Protein AF-A0A7D4Y7G7-F1 (afdb_monomer)

Secondary structure (DSSP, 8-state):
---HHHHHHHHHHHHHHHH-SSHHHHHHHHHHHHHHHHHHH-SSPPPHHHHHHHHHHHHHHHHH--HHHHHHHHHHHHHHHHHHHHHH-

Sequence (89 aa):
MSDDRLRTASEELRDASAAADDEEIQRRLYDLSDRIAALAAAEETPDGDDLMQHLHALGELRETTDGDVSDRVDSALENVRERREELAD

Mean predicted aligned error: 3.14 Å

Foldseek 3Di:
DFDPLLLLLLVLLQVLLVVDPDPVLSVLSNVLSVVSNCCRPDPDHDALVVLVVSLVSLVVSLVVDDDSSNVSSVSSSVSSVVSSVVVVD

Structure (mmCIF, N/CA/C/O backbone):
data_AF-A0A7D4Y7G7-F1
#
_entry.id   AF-A0A7D4Y7G7-F1
#
loop_
_atom_site.group_PDB
_atom_site.id
_atom_site.type_symbol
_atom_site.label_atom_id
_atom_site.label_alt_id
_atom_site.label_comp_id
_atom_site.label_asym_id
_atom_site.label_entity_id
_atom_site.label_seq_id
_atom_site.pdbx_PDB_ins_code
_atom_site.Cartn_x
_atom_site.Cartn_y
_atom_site.Cartn_z
_atom_site.occupancy
_atom_site.B_iso_or_equiv
_atom_site.auth_seq_id
_atom_site.auth_comp_id
_atom_site.auth_asym_id
_atom_site.auth_atom_id
_atom_site.pdbx_PDB_model_num
ATOM 1 N N . MET A 1 1 ? 5.487 -9.390 -19.402 1.00 52.81 1 MET A N 1
ATOM 2 C CA . MET A 1 1 ? 5.733 -10.293 -18.251 1.00 52.81 1 MET A CA 1
ATOM 3 C C . MET A 1 1 ? 4.939 -9.702 -17.114 1.00 52.81 1 MET A C 1
ATOM 5 O O . MET A 1 1 ? 5.092 -8.511 -16.903 1.00 52.81 1 MET A O 1
ATOM 9 N N . SER A 1 2 ? 4.056 -10.459 -16.465 1.00 63.41 2 SER A N 1
ATOM 10 C CA . SER A 1 2 ? 3.330 -9.902 -15.323 1.00 63.41 2 SER A CA 1
ATOM 11 C C . SER A 1 2 ? 4.270 -9.697 -14.146 1.00 63.41 2 SER A C 1
ATOM 13 O O . SER A 1 2 ? 5.171 -10.504 -13.928 1.00 63.41 2 SER A O 1
ATOM 15 N N . ASP A 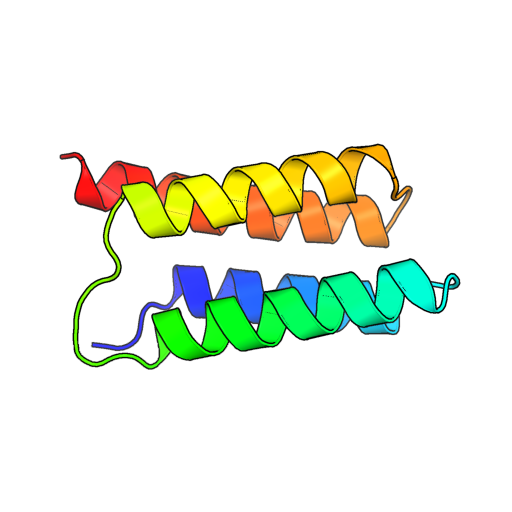1 3 ? 4.042 -8.623 -13.409 1.00 82.50 3 ASP A N 1
ATOM 16 C CA . ASP A 1 3 ? 4.910 -8.211 -12.319 1.00 82.50 3 ASP A CA 1
ATOM 17 C C . ASP A 1 3 ? 4.488 -8.872 -11.007 1.00 82.50 3 ASP A C 1
ATOM 19 O O . ASP A 1 3 ? 3.462 -8.514 -10.424 1.00 82.50 3 ASP A O 1
ATOM 23 N N . ASP A 1 4 ? 5.240 -9.879 -10.560 1.00 88.44 4 ASP A N 1
ATOM 24 C CA . ASP A 1 4 ? 4.877 -10.643 -9.364 1.00 88.44 4 ASP A CA 1
ATOM 25 C C . ASP A 1 4 ? 4.856 -9.768 -8.100 1.00 88.44 4 ASP A C 1
ATOM 27 O O . ASP A 1 4 ? 3.987 -9.966 -7.257 1.00 88.44 4 ASP A O 1
ATOM 31 N N . ARG A 1 5 ? 5.716 -8.742 -7.989 1.00 92.44 5 ARG A N 1
ATOM 32 C CA . ARG A 1 5 ? 5.704 -7.826 -6.832 1.00 92.44 5 ARG A CA 1
ATOM 33 C C . ARG A 1 5 ? 4.475 -6.935 -6.809 1.00 92.44 5 ARG A C 1
ATOM 35 O O . ARG A 1 5 ? 3.839 -6.793 -5.768 1.00 92.44 5 ARG A O 1
ATOM 42 N N . LEU A 1 6 ? 4.114 -6.347 -7.949 1.00 93.75 6 LEU A N 1
ATOM 43 C CA . LEU A 1 6 ? 2.903 -5.526 -8.022 1.00 93.75 6 LEU A CA 1
ATOM 44 C C . LEU A 1 6 ? 1.649 -6.381 -7.823 1.00 93.75 6 LEU A C 1
ATOM 46 O O . LEU A 1 6 ? 0.693 -5.923 -7.203 1.00 93.75 6 LEU A O 1
ATOM 50 N N . ARG A 1 7 ? 1.657 -7.642 -8.274 1.00 94.50 7 ARG A N 1
ATOM 51 C CA . ARG A 1 7 ? 0.569 -8.573 -7.964 1.00 94.50 7 ARG A CA 1
ATOM 52 C C . ARG A 1 7 ? 0.448 -8.800 -6.459 1.00 94.50 7 ARG A C 1
ATOM 54 O O . ARG A 1 7 ? -0.640 -8.599 -5.933 1.00 94.50 7 ARG A O 1
ATOM 61 N N . THR A 1 8 ? 1.544 -9.131 -5.777 1.00 95.62 8 THR A N 1
ATOM 62 C CA . THR A 1 8 ? 1.550 -9.296 -4.316 1.00 95.62 8 THR A CA 1
ATOM 63 C C . THR A 1 8 ? 1.053 -8.032 -3.617 1.00 95.62 8 THR A C 1
ATOM 65 O O . THR A 1 8 ? 0.162 -8.104 -2.782 1.00 95.62 8 THR A O 1
ATOM 68 N N . ALA A 1 9 ? 1.545 -6.851 -4.006 1.00 96.19 9 ALA A N 1
ATOM 69 C CA . ALA A 1 9 ? 1.094 -5.587 -3.423 1.00 96.19 9 ALA A CA 1
ATOM 70 C C . ALA A 1 9 ? -0.415 -5.352 -3.604 1.00 96.19 9 ALA A C 1
ATOM 72 O O . ALA A 1 9 ? -1.085 -4.873 -2.693 1.00 96.19 9 ALA A O 1
ATOM 73 N N . SER A 1 10 ? -0.966 -5.696 -4.771 1.00 96.75 10 SER A N 1
ATOM 74 C CA . SER A 1 10 ? -2.408 -5.627 -5.015 1.00 96.75 10 SER A CA 1
ATOM 75 C C . SER A 1 10 ? -3.189 -6.585 -4.110 1.00 96.75 10 SER A C 1
ATOM 77 O O . SER A 1 10 ? -4.194 -6.187 -3.523 1.00 96.75 10 SER A O 1
ATOM 79 N N . GLU A 1 11 ? -2.721 -7.825 -3.961 1.00 97.25 11 GLU A N 1
ATOM 80 C CA . GLU A 1 11 ? -3.355 -8.836 -3.109 1.00 97.25 11 GLU A CA 1
ATOM 81 C C . GLU A 1 11 ? -3.371 -8.398 -1.638 1.00 97.25 11 GLU A C 1
ATOM 83 O O . GLU A 1 11 ? -4.432 -8.410 -1.013 1.00 97.25 11 GLU A O 1
ATOM 88 N N . GLU A 1 12 ? -2.249 -7.891 -1.125 1.00 97.69 12 GLU A N 1
ATOM 89 C CA . GLU A 1 12 ? -2.142 -7.352 0.238 1.00 97.69 12 GLU A CA 1
ATOM 90 C C . GLU A 1 12 ? -3.136 -6.211 0.489 1.00 97.69 12 GLU A C 1
ATOM 92 O O . GLU A 1 12 ? -3.830 -6.190 1.506 1.00 97.69 12 GLU A O 1
ATOM 97 N N . LEU A 1 13 ? -3.278 -5.276 -0.458 1.00 97.31 13 LEU A N 1
ATOM 98 C CA . LEU A 1 13 ? -4.234 -4.169 -0.329 1.00 97.31 13 LEU A CA 1
ATOM 99 C C . LEU A 1 13 ? -5.684 -4.626 -0.400 1.00 97.31 13 LEU A C 1
ATOM 101 O O . LEU A 1 13 ? -6.557 -4.031 0.236 1.00 97.31 13 LEU A O 1
ATOM 105 N N . ARG A 1 14 ? -5.957 -5.678 -1.167 1.00 97.00 14 ARG A N 1
ATOM 106 C CA . ARG A 1 14 ? -7.293 -6.253 -1.263 1.00 97.00 14 ARG A CA 1
ATOM 107 C C . ARG A 1 14 ? -7.688 -6.945 0.037 1.00 97.00 14 ARG A C 1
ATOM 109 O O . ARG A 1 14 ? -8.813 -6.768 0.503 1.00 97.00 14 ARG A O 1
ATOM 116 N N . ASP A 1 15 ? -6.751 -7.653 0.655 1.00 97.44 15 ASP A N 1
ATOM 117 C CA . ASP A 1 15 ? -6.945 -8.250 1.974 1.00 97.44 15 ASP A CA 1
ATOM 118 C C . ASP A 1 15 ? -7.053 -7.175 3.066 1.00 97.44 15 ASP A C 1
ATOM 120 O O . ASP A 1 15 ? -7.905 -7.277 3.950 1.00 97.44 15 ASP A O 1
ATOM 124 N N . ALA A 1 16 ? -6.266 -6.098 2.973 1.00 96.19 16 ALA A N 1
ATOM 125 C CA . ALA A 1 16 ? -6.371 -4.940 3.861 1.00 96.19 16 ALA A CA 1
ATOM 126 C C . ALA A 1 16 ? -7.750 -4.272 3.752 1.00 96.19 16 ALA A C 1
ATOM 128 O O . ALA A 1 16 ? -8.366 -3.953 4.764 1.00 96.19 16 ALA A O 1
ATOM 129 N N . SER A 1 17 ? -8.265 -4.111 2.530 1.00 97.25 17 SER A N 1
ATOM 130 C CA . SER A 1 17 ? -9.609 -3.588 2.268 1.00 97.25 17 SER A CA 1
ATOM 131 C C . SER A 1 17 ? -10.692 -4.456 2.919 1.00 97.25 17 SER A C 1
ATOM 133 O O . SER A 1 17 ? -11.608 -3.936 3.557 1.00 97.25 17 SER A O 1
ATOM 135 N N . ALA A 1 18 ? -10.570 -5.783 2.820 1.00 96.31 18 ALA A N 1
ATOM 136 C CA . ALA A 1 18 ? -11.511 -6.713 3.440 1.00 96.31 18 ALA A CA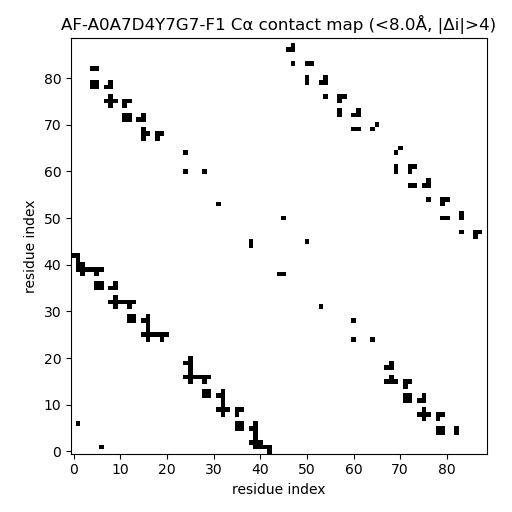 1
ATOM 137 C C . ALA A 1 18 ? -11.455 -6.700 4.979 1.00 96.31 18 ALA A C 1
ATOM 139 O O . ALA A 1 18 ? -12.464 -6.985 5.623 1.00 96.31 18 ALA A O 1
ATOM 140 N N . ALA A 1 19 ? -10.293 -6.382 5.557 1.00 95.31 19 ALA A N 1
ATOM 141 C CA . ALA A 1 19 ? -10.083 -6.285 7.000 1.00 95.31 19 ALA A CA 1
ATOM 142 C C . ALA A 1 19 ? -10.391 -4.893 7.584 1.00 95.31 19 ALA A C 1
ATOM 144 O O . ALA A 1 19 ? -10.490 -4.760 8.800 1.00 95.31 19 ALA A O 1
ATOM 145 N N . ALA A 1 20 ? -10.521 -3.860 6.748 1.00 94.94 20 ALA A N 1
ATOM 146 C CA . ALA A 1 20 ? -10.804 -2.502 7.193 1.00 94.94 20 ALA A CA 1
ATOM 147 C C . ALA A 1 20 ? -12.258 -2.348 7.663 1.00 94.94 20 ALA A C 1
ATOM 149 O O . ALA A 1 20 ? -13.198 -2.657 6.930 1.00 94.94 20 ALA A O 1
ATOM 150 N N . ASP A 1 21 ? -12.428 -1.805 8.871 1.00 92.88 21 ASP A N 1
ATOM 151 C CA . ASP A 1 21 ? -13.741 -1.528 9.469 1.00 92.88 21 ASP A CA 1
ATOM 152 C C . ASP A 1 21 ? -14.364 -0.205 8.980 1.00 92.88 21 ASP A C 1
ATOM 154 O O . ASP A 1 21 ? -15.574 -0.003 9.088 1.00 92.88 21 ASP A O 1
ATOM 158 N N . ASP A 1 22 ? -13.545 0.710 8.455 1.00 94.06 22 ASP A N 1
ATOM 159 C CA . ASP A 1 22 ? -13.985 2.002 7.927 1.00 94.06 22 ASP A CA 1
ATOM 160 C C . ASP A 1 22 ? -14.276 1.901 6.420 1.00 94.06 22 ASP A C 1
ATOM 162 O O . ASP A 1 22 ? -13.415 1.507 5.632 1.00 94.06 22 ASP A O 1
ATOM 166 N N . GLU A 1 23 ? -15.494 2.267 6.006 1.00 94.94 23 GLU A N 1
ATOM 167 C CA . GLU A 1 23 ? -15.947 2.161 4.610 1.00 94.94 23 GLU A CA 1
ATOM 168 C C . GLU A 1 23 ? -15.153 3.054 3.637 1.00 94.94 23 GLU A C 1
ATOM 170 O O . GLU A 1 23 ? -14.995 2.702 2.462 1.00 94.94 23 GLU A O 1
ATOM 175 N N . GLU A 1 24 ? -14.667 4.214 4.088 1.00 94.94 24 GLU A N 1
ATOM 176 C CA . GLU A 1 24 ? -13.853 5.116 3.269 1.00 94.94 24 GLU A CA 1
ATOM 177 C C . GLU A 1 24 ? -12.467 4.510 3.040 1.00 94.94 24 GLU A C 1
ATOM 179 O O . GLU A 1 24 ? -12.006 4.427 1.896 1.00 94.94 24 GLU A O 1
ATOM 184 N N . ILE A 1 25 ? -11.841 4.016 4.109 1.00 95.12 25 ILE A N 1
ATOM 185 C CA . ILE A 1 25 ? -10.549 3.325 4.052 1.00 95.12 25 ILE A CA 1
ATOM 186 C C . ILE A 1 25 ? -10.651 2.052 3.212 1.00 95.12 25 ILE A C 1
ATOM 188 O O . ILE A 1 25 ? -9.839 1.846 2.309 1.00 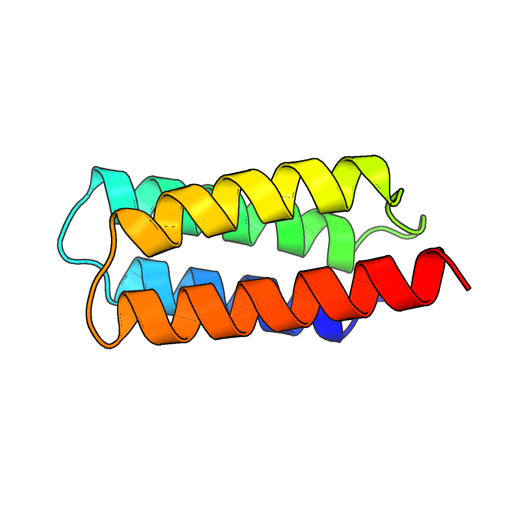95.12 25 ILE A O 1
ATOM 192 N N . GLN A 1 26 ? -11.684 1.238 3.438 1.00 96.50 26 GLN A N 1
ATOM 193 C CA . GLN A 1 26 ? -11.957 0.029 2.667 1.00 96.50 26 GLN A CA 1
ATOM 194 C C . GLN A 1 26 ? -12.023 0.334 1.168 1.00 96.50 26 GLN A C 1
ATOM 196 O O . GLN A 1 26 ? -11.358 -0.341 0.376 1.00 96.50 26 GLN A O 1
ATOM 201 N N . ARG A 1 27 ? -12.784 1.363 0.768 1.00 96.50 27 ARG A N 1
ATOM 202 C CA . ARG A 1 27 ? -12.904 1.761 -0.641 1.00 96.50 27 ARG A CA 1
ATOM 203 C C . ARG A 1 27 ? -11.576 2.254 -1.203 1.00 96.50 27 ARG A C 1
ATOM 205 O O . ARG A 1 27 ? -11.211 1.869 -2.307 1.00 96.50 27 ARG A O 1
ATOM 212 N N . ARG A 1 28 ? -10.838 3.070 -0.449 1.00 96.00 28 ARG A N 1
ATOM 213 C CA . ARG A 1 28 ? -9.553 3.617 -0.899 1.00 96.00 28 ARG A CA 1
ATOM 214 C C . ARG A 1 28 ? -8.502 2.518 -1.095 1.00 96.00 28 ARG A C 1
ATOM 216 O O . ARG A 1 28 ? -7.787 2.550 -2.093 1.00 96.00 28 ARG A O 1
ATOM 223 N N . LEU A 1 29 ? -8.446 1.536 -0.192 1.00 96.88 29 LEU A N 1
ATOM 224 C CA . LEU A 1 29 ? -7.589 0.349 -0.312 1.00 96.88 29 LEU A CA 1
ATOM 225 C C . LEU A 1 29 ? -7.978 -0.502 -1.523 1.00 96.88 29 LEU A C 1
ATOM 227 O O . LEU A 1 29 ? -7.108 -0.892 -2.301 1.00 96.88 29 LEU A O 1
ATOM 231 N N . TYR A 1 30 ? -9.279 -0.729 -1.725 1.00 97.19 30 TYR A N 1
ATOM 232 C CA . TYR 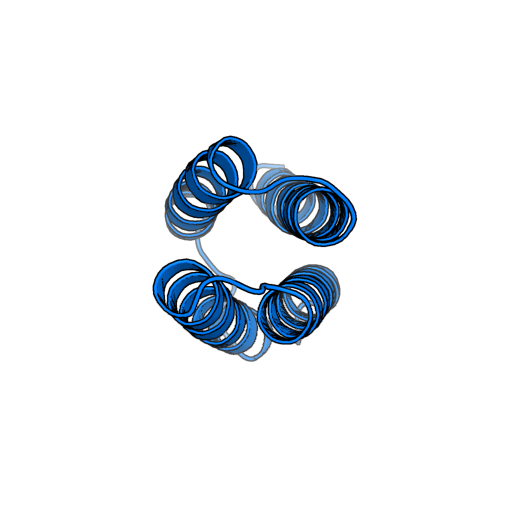A 1 30 ? -9.788 -1.474 -2.875 1.00 97.19 30 TYR A CA 1
ATOM 233 C C . TYR A 1 30 ? -9.410 -0.793 -4.199 1.00 97.19 30 TYR A C 1
ATOM 235 O O . TYR A 1 30 ? -8.808 -1.418 -5.070 1.00 97.19 30 TYR A O 1
ATOM 243 N N . ASP A 1 31 ? -9.683 0.506 -4.329 1.00 96.69 31 ASP A N 1
ATOM 244 C CA . ASP A 1 31 ? -9.374 1.276 -5.537 1.00 96.69 31 ASP A CA 1
ATOM 245 C C . ASP A 1 31 ? -7.873 1.262 -5.856 1.00 96.69 31 ASP A C 1
ATOM 247 O O . ASP A 1 31 ? -7.474 1.205 -7.021 1.00 96.69 31 ASP A O 1
ATOM 251 N N . LEU A 1 32 ? -7.025 1.322 -4.828 1.00 95.62 32 LEU A N 1
ATOM 252 C CA . LEU A 1 32 ? -5.578 1.263 -4.994 1.00 95.62 32 LEU A CA 1
ATOM 253 C C . LEU A 1 32 ? -5.108 -0.143 -5.387 1.00 95.62 32 LEU A C 1
ATOM 255 O O . LEU A 1 32 ? -4.242 -0.267 -6.254 1.00 95.62 32 LEU A O 1
ATOM 259 N N . SER A 1 33 ? -5.725 -1.186 -4.821 1.00 97.25 33 SER A N 1
ATOM 260 C CA . SER A 1 33 ? -5.465 -2.579 -5.196 1.00 97.25 33 SER A CA 1
ATOM 261 C C . SER A 1 33 ? -5.743 -2.831 -6.681 1.00 97.25 33 SER A C 1
ATOM 263 O O . SER A 1 33 ? -4.907 -3.433 -7.357 1.00 97.25 33 SER A O 1
ATOM 265 N N . ASP A 1 34 ? -6.845 -2.293 -7.217 1.00 96.50 34 ASP A N 1
ATOM 266 C CA . ASP A 1 34 ? -7.229 -2.437 -8.625 1.00 96.50 34 ASP A CA 1
ATOM 267 C C . ASP A 1 34 ? -6.268 -1.683 -9.556 1.00 96.50 34 ASP A C 1
ATOM 269 O O . ASP A 1 34 ? -5.889 -2.190 -10.615 1.00 96.50 34 ASP A O 1
ATOM 273 N N . ARG A 1 35 ? -5.819 -0.485 -9.160 1.00 94.81 35 ARG A N 1
ATOM 274 C CA . ARG A 1 35 ? -4.828 0.283 -9.934 1.00 94.81 35 ARG A CA 1
ATOM 275 C C . ARG A 1 35 ? -3.494 -0.449 -10.014 1.00 94.81 35 ARG A C 1
ATOM 277 O O . ARG A 1 35 ? -2.945 -0.589 -11.102 1.00 94.81 35 ARG A O 1
ATOM 284 N N . ILE A 1 36 ? -3.001 -0.964 -8.889 1.00 94.19 36 ILE A N 1
ATOM 285 C CA . ILE A 1 36 ? -1.748 -1.725 -8.857 1.00 94.19 36 ILE A CA 1
ATOM 286 C C . ILE A 1 36 ? -1.892 -3.048 -9.625 1.00 94.19 36 ILE A C 1
ATOM 288 O O . ILE A 1 36 ? -0.980 -3.417 -10.362 1.00 94.19 36 ILE A O 1
ATOM 292 N N . ALA A 1 37 ? -3.042 -3.728 -9.542 1.00 94.62 37 ALA A N 1
ATOM 293 C CA . ALA A 1 37 ? -3.318 -4.918 -10.352 1.00 94.62 37 ALA A CA 1
ATOM 294 C C . ALA A 1 37 ? -3.249 -4.616 -11.854 1.00 94.62 37 ALA A C 1
ATOM 296 O O . ALA A 1 37 ? -2.695 -5.406 -12.620 1.00 94.62 37 ALA A O 1
ATOM 297 N N . ALA A 1 38 ? -3.795 -3.472 -12.276 1.00 92.88 38 ALA A N 1
ATOM 298 C CA . ALA A 1 38 ? -3.738 -3.041 -13.666 1.00 92.88 38 ALA A CA 1
ATOM 299 C C . ALA A 1 38 ? -2.291 -2.816 -14.127 1.00 92.88 38 ALA A C 1
ATOM 301 O O . ALA A 1 38 ? -1.940 -3.257 -15.220 1.00 92.88 38 ALA A O 1
ATOM 302 N N . LEU A 1 39 ? -1.437 -2.223 -13.283 1.00 91.75 39 LEU A N 1
ATOM 303 C CA . LEU A 1 39 ? -0.002 -2.097 -13.569 1.00 91.75 39 LEU A CA 1
ATOM 304 C C . LEU A 1 39 ? 0.688 -3.466 -13.648 1.00 91.75 39 LEU A C 1
ATOM 306 O O . LEU A 1 39 ? 1.472 -3.708 -14.558 1.00 91.75 39 LEU A O 1
ATOM 310 N N . ALA A 1 40 ? 0.369 -4.389 -12.737 1.00 91.38 40 ALA A N 1
ATOM 311 C CA . ALA A 1 40 ? 0.940 -5.738 -12.725 1.00 91.38 40 ALA A CA 1
ATOM 312 C C . ALA A 1 40 ? 0.562 -6.566 -13.968 1.00 91.38 40 ALA A C 1
ATOM 314 O O . ALA A 1 40 ? 1.305 -7.463 -14.382 1.00 91.38 40 ALA A O 1
ATOM 315 N N . ALA A 1 41 ? -0.621 -6.305 -14.529 1.00 90.31 41 ALA A N 1
ATOM 316 C CA . ALA A 1 41 ? -1.153 -6.970 -15.712 1.00 90.31 41 ALA A CA 1
ATOM 317 C C . ALA A 1 41 ? -0.766 -6.280 -17.029 1.00 90.31 41 ALA A C 1
ATOM 319 O O . ALA A 1 41 ? -0.963 -6.874 -18.091 1.00 90.31 41 ALA A O 1
ATOM 320 N N . ALA A 1 42 ? -0.238 -5.054 -16.973 1.00 88.88 42 ALA A N 1
ATOM 321 C CA . ALA A 1 42 ? 0.161 -4.307 -18.153 1.00 88.88 42 ALA A CA 1
ATOM 322 C C . ALA A 1 42 ? 1.296 -5.021 -18.905 1.00 88.88 42 ALA A C 1
ATOM 324 O O . ALA A 1 42 ? 2.180 -5.650 -18.320 1.00 88.88 42 ALA A O 1
ATOM 325 N N . GLU A 1 43 ? 1.260 -4.940 -20.236 1.00 79.62 43 GLU A N 1
ATOM 326 C CA . GLU A 1 43 ? 2.352 -5.445 -21.076 1.00 79.62 43 GLU A CA 1
ATOM 327 C C . GLU A 1 43 ? 3.568 -4.509 -21.046 1.00 79.62 43 GLU A C 1
ATOM 329 O O . GLU A 1 43 ? 4.701 -4.965 -21.214 1.00 79.62 43 GLU A O 1
ATOM 334 N N . GLU A 1 44 ? 3.319 -3.220 -20.807 1.00 80.81 44 GLU A N 1
ATOM 335 C CA . GLU A 1 44 ? 4.321 -2.173 -20.642 1.00 80.81 44 GLU A CA 1
ATOM 336 C C . GLU A 1 44 ? 4.725 -2.049 -19.172 1.00 80.81 44 GLU A C 1
ATOM 338 O O . GLU A 1 44 ? 3.891 -2.105 -18.267 1.00 80.81 44 GLU A O 1
ATOM 343 N N . THR A 1 45 ? 6.025 -1.888 -18.940 1.00 79.19 45 THR A N 1
ATOM 344 C CA . THR A 1 45 ? 6.570 -1.680 -17.601 1.00 79.19 45 THR A CA 1
ATOM 345 C C . THR A 1 45 ? 6.099 -0.327 -17.058 1.00 79.19 45 THR A C 1
ATOM 347 O O . THR A 1 45 ? 6.260 0.666 -17.767 1.00 79.19 45 THR A O 1
ATOM 350 N N . PRO A 1 46 ? 5.554 -0.255 -15.830 1.00 82.75 46 PRO A N 1
ATOM 351 C CA . PRO A 1 46 ? 5.164 1.019 -15.234 1.00 82.75 46 PRO A CA 1
ATOM 352 C C . PRO A 1 46 ? 6.371 1.934 -15.034 1.00 82.75 46 PRO A C 1
ATOM 354 O O . PRO A 1 46 ? 7.458 1.465 -14.700 1.00 82.75 46 PRO A O 1
ATOM 357 N N . ASP A 1 47 ? 6.167 3.240 -15.186 1.00 86.38 47 ASP A N 1
ATOM 358 C CA . ASP A 1 47 ? 7.220 4.224 -14.960 1.00 86.38 47 ASP A CA 1
ATOM 359 C C . ASP A 1 47 ? 7.481 4.442 -13.461 1.00 86.38 47 ASP A C 1
ATOM 361 O O . ASP A 1 47 ? 6.593 4.332 -12.609 1.00 86.38 47 ASP A O 1
ATOM 365 N N . GLY A 1 48 ? 8.721 4.809 -13.121 1.00 85.25 48 GLY A N 1
ATOM 366 C CA . GLY A 1 48 ? 9.113 5.078 -11.734 1.00 85.25 48 GLY A CA 1
ATOM 367 C C . GLY A 1 48 ? 8.310 6.209 -11.074 1.00 85.25 48 GLY A C 1
ATOM 368 O O . GLY A 1 48 ? 8.061 6.159 -9.866 1.00 85.25 48 GLY A O 1
ATOM 369 N N . ASP A 1 49 ? 7.860 7.191 -11.863 1.00 88.25 49 ASP A N 1
ATOM 370 C CA . ASP A 1 49 ? 7.001 8.290 -11.408 1.00 88.25 49 ASP A CA 1
ATOM 371 C C . ASP A 1 49 ? 5.575 7.817 -11.076 1.00 88.25 49 ASP A C 1
ATOM 373 O O . ASP A 1 49 ? 4.995 8.252 -10.076 1.00 88.25 49 ASP A O 1
ATOM 377 N N . ASP A 1 50 ? 5.018 6.873 -11.842 1.00 89.38 50 ASP A N 1
ATOM 378 C CA . ASP A 1 50 ? 3.709 6.272 -11.549 1.00 89.38 50 ASP A CA 1
ATOM 379 C C . ASP A 1 50 ? 3.751 5.481 -10.240 1.00 89.38 50 ASP A C 1
ATOM 381 O O . ASP A 1 50 ? 2.898 5.657 -9.361 1.00 89.38 50 ASP A O 1
ATOM 385 N N . LEU A 1 51 ? 4.806 4.684 -10.049 1.00 91.69 51 LEU A N 1
ATOM 386 C CA . LEU A 1 51 ? 5.015 3.953 -8.799 1.00 91.69 51 LEU A CA 1
ATOM 387 C C . LEU A 1 51 ? 5.227 4.901 -7.611 1.00 91.69 51 LEU A C 1
ATOM 389 O O . LEU A 1 51 ? 4.761 4.618 -6.508 1.00 91.69 51 LEU A O 1
ATOM 393 N N . MET A 1 52 ? 5.878 6.052 -7.807 1.00 93.50 52 MET A N 1
ATOM 394 C CA . MET A 1 52 ? 6.049 7.052 -6.749 1.00 93.50 52 MET A CA 1
ATOM 395 C C . MET A 1 52 ? 4.713 7.638 -6.280 1.00 93.50 52 MET A C 1
ATOM 397 O O . MET A 1 52 ? 4.511 7.799 -5.074 1.00 93.50 52 MET A O 1
ATOM 401 N N . GLN A 1 53 ? 3.787 7.911 -7.202 1.00 92.75 53 GLN A N 1
ATOM 402 C CA . GLN A 1 53 ? 2.443 8.378 -6.848 1.00 92.75 53 GLN A CA 1
ATOM 403 C C . GLN A 1 53 ? 1.692 7.336 -6.008 1.00 92.75 53 GLN A C 1
ATOM 405 O O . GLN A 1 53 ? 1.009 7.686 -5.045 1.00 92.75 53 GLN A O 1
ATOM 410 N N . HIS A 1 54 ? 1.839 6.051 -6.340 1.00 94.31 54 HIS A N 1
ATOM 411 C CA . HIS A 1 54 ? 1.211 4.965 -5.584 1.00 94.31 54 HIS A CA 1
ATOM 412 C C . HIS A 1 54 ? 1.845 4.801 -4.199 1.00 94.31 54 HIS A C 1
ATOM 414 O O . HIS A 1 54 ? 1.124 4.661 -3.216 1.00 94.31 54 HIS A O 1
ATOM 420 N N . LEU A 1 55 ? 3.170 4.930 -4.088 1.00 94.94 55 LEU A N 1
ATOM 421 C CA . LEU A 1 55 ? 3.877 4.923 -2.803 1.00 94.94 55 LEU A CA 1
ATOM 422 C C . LEU A 1 55 ? 3.440 6.062 -1.878 1.00 94.94 55 LEU A C 1
ATOM 424 O O . LEU A 1 55 ? 3.305 5.843 -0.677 1.00 94.94 55 LEU A O 1
ATOM 428 N N . HIS A 1 56 ? 3.192 7.258 -2.416 1.00 95.44 56 HIS A N 1
ATOM 429 C CA . HIS A 1 56 ? 2.653 8.361 -1.619 1.00 95.44 56 HIS A CA 1
ATOM 430 C C . HIS A 1 56 ? 1.267 8.015 -1.063 1.00 95.44 56 HIS A C 1
ATOM 432 O O . HIS A 1 56 ? 1.040 8.134 0.137 1.00 95.44 56 HIS A O 1
ATOM 438 N N . ALA A 1 57 ? 0.364 7.525 -1.918 1.00 94.75 57 ALA A N 1
ATOM 439 C CA . ALA A 1 57 ? -0.986 7.147 -1.505 1.00 94.75 57 ALA A CA 1
ATOM 440 C C . ALA A 1 57 ? -0.993 6.014 -0.462 1.00 94.75 57 ALA A C 1
ATOM 442 O O . ALA A 1 57 ? -1.809 6.038 0.458 1.00 94.75 57 ALA A O 1
ATOM 443 N N . LEU A 1 58 ? -0.078 5.045 -0.589 1.00 94.75 58 LEU A N 1
ATOM 444 C CA . LEU A 1 58 ? 0.130 3.980 0.397 1.00 94.75 58 LEU A CA 1
ATOM 445 C C . LEU A 1 58 ? 0.652 4.524 1.726 1.00 94.75 58 LEU A C 1
ATOM 447 O O . LEU A 1 58 ? 0.172 4.115 2.778 1.00 94.75 58 LEU A O 1
ATOM 451 N N . GLY A 1 59 ? 1.598 5.464 1.682 1.00 94.62 59 GLY A N 1
ATOM 452 C CA . GLY A 1 59 ? 2.120 6.124 2.877 1.00 94.62 59 GLY A CA 1
ATOM 453 C C . GLY A 1 59 ? 1.027 6.853 3.655 1.00 94.62 59 GLY A C 1
ATOM 454 O O . GLY A 1 59 ? 0.906 6.650 4.859 1.00 94.62 59 GLY A O 1
ATOM 455 N N . GLU A 1 60 ? 0.183 7.620 2.959 1.00 94.75 60 GLU A N 1
ATOM 456 C CA . GLU A 1 60 ? -0.967 8.291 3.578 1.00 94.75 60 GLU A CA 1
ATOM 457 C C . GLU A 1 60 ? -1.950 7.285 4.188 1.00 94.75 60 GLU A C 1
ATOM 459 O O . GLU A 1 60 ? -2.410 7.477 5.309 1.00 94.75 60 GLU A O 1
ATOM 464 N N . LEU A 1 61 ? -2.267 6.199 3.471 1.00 93.12 61 LEU A N 1
ATOM 465 C CA . LEU A 1 61 ? -3.158 5.154 3.979 1.00 93.12 61 LEU A CA 1
ATOM 466 C C . LEU A 1 61 ? -2.607 4.533 5.256 1.00 93.12 61 LEU A C 1
ATOM 468 O O . LEU A 1 61 ? -3.343 4.441 6.236 1.00 93.12 61 LEU A O 1
ATOM 472 N N . ARG A 1 62 ? -1.315 4.198 5.273 1.00 94.12 62 ARG A N 1
ATOM 473 C CA . ARG A 1 62 ? -0.656 3.629 6.446 1.00 94.12 62 ARG A CA 1
ATOM 474 C C . ARG A 1 62 ? -0.801 4.523 7.671 1.00 94.12 62 ARG A C 1
ATOM 476 O O . ARG A 1 62 ? -1.094 4.025 8.748 1.00 94.12 62 ARG A O 1
ATOM 483 N N . GLU A 1 63 ? -0.623 5.834 7.514 1.00 93.69 63 GLU A N 1
ATOM 484 C CA . GLU A 1 63 ? -0.770 6.800 8.614 1.00 93.69 63 GLU A CA 1
ATOM 485 C C . GLU A 1 63 ? -2.206 6.894 9.152 1.00 93.69 63 GLU A C 1
ATOM 487 O O . GLU A 1 63 ? -2.415 7.356 10.273 1.00 93.69 63 GLU A O 1
ATOM 492 N N . THR A 1 64 ? -3.192 6.461 8.364 1.00 92.31 64 THR A N 1
ATOM 493 C CA . THR A 1 64 ? -4.615 6.448 8.735 1.00 92.31 64 THR A CA 1
ATOM 494 C C . THR A 1 64 ? -5.147 5.075 9.147 1.00 92.31 64 THR A C 1
ATOM 496 O O . THR A 1 64 ? -6.312 4.969 9.525 1.00 92.31 64 THR A O 1
ATOM 499 N N . THR A 1 65 ? -4.323 4.028 9.072 1.00 92.69 65 THR A N 1
ATOM 500 C CA . THR A 1 65 ? -4.704 2.643 9.377 1.00 92.69 65 THR A CA 1
ATOM 501 C C . THR A 1 65 ? -3.856 2.071 10.500 1.00 92.69 65 THR A C 1
ATOM 503 O O . THR A 1 65 ? -2.658 2.332 10.572 1.00 92.69 65 THR A O 1
ATOM 506 N N . ASP A 1 66 ? -4.446 1.196 11.308 1.00 91.75 66 ASP A N 1
ATOM 507 C CA . ASP A 1 66 ? -3.770 0.531 12.420 1.00 91.75 66 ASP A CA 1
ATOM 508 C C . ASP A 1 66 ? -3.932 -0.996 12.348 1.00 91.75 66 ASP A C 1
ATOM 510 O O . ASP A 1 66 ? -4.782 -1.526 11.626 1.00 91.75 66 ASP A O 1
ATOM 514 N N . GLY A 1 67 ? -3.105 -1.708 13.118 1.00 93.50 67 GLY A N 1
ATOM 515 C CA . GLY A 1 67 ? -3.177 -3.163 13.272 1.00 93.50 67 GLY A CA 1
ATOM 516 C C . GLY A 1 67 ? -2.979 -3.926 11.961 1.00 93.50 67 GLY A C 1
ATOM 517 O O . GLY A 1 67 ? -2.175 -3.533 11.119 1.00 93.50 67 GLY A O 1
ATOM 518 N N . ASP A 1 68 ? -3.758 -4.994 11.782 1.00 93.50 68 ASP A N 1
ATOM 519 C CA . ASP A 1 68 ? -3.633 -5.919 10.648 1.00 93.50 68 ASP A CA 1
ATOM 520 C C . ASP A 1 68 ? -3.826 -5.245 9.272 1.00 93.50 68 ASP A C 1
ATOM 522 O O . ASP A 1 68 ? -3.384 -5.776 8.252 1.00 93.50 68 ASP A O 1
ATOM 526 N N . VAL A 1 69 ? -4.528 -4.108 9.210 1.00 95.06 69 VAL A N 1
ATOM 527 C CA . VAL A 1 69 ? -4.683 -3.325 7.972 1.00 95.06 69 VAL A CA 1
ATOM 528 C C . VAL A 1 69 ? -3.384 -2.582 7.668 1.00 95.06 69 VAL A C 1
ATOM 530 O O . VAL A 1 69 ? -2.907 -2.634 6.537 1.00 95.06 69 VAL A O 1
ATOM 533 N N . SER A 1 70 ? -2.788 -1.943 8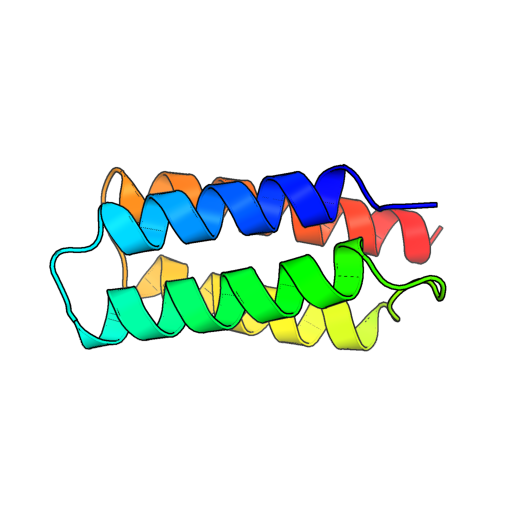.678 1.00 95.44 70 SER A N 1
ATOM 534 C CA . SER A 1 70 ? -1.531 -1.196 8.543 1.00 95.44 70 SER A CA 1
ATOM 535 C C . SER A 1 70 ? -0.373 -2.109 8.134 1.00 95.44 70 SER A C 1
ATOM 537 O O . SER A 1 70 ? 0.352 -1.783 7.198 1.00 95.44 70 SER A O 1
ATOM 539 N N . ASP A 1 71 ? -0.275 -3.302 8.734 1.00 96.56 71 ASP A N 1
ATOM 540 C CA . ASP A 1 71 ? 0.764 -4.291 8.409 1.00 96.56 71 ASP A CA 1
ATOM 541 C C . ASP A 1 71 ? 0.713 -4.723 6.932 1.00 96.56 71 ASP A C 1
ATOM 543 O O . ASP A 1 71 ? 1.741 -4.842 6.260 1.00 96.56 71 ASP A O 1
ATOM 547 N N . ARG A 1 72 ? -0.496 -4.911 6.390 1.00 96.38 72 ARG A N 1
ATOM 548 C CA . ARG A 1 72 ? -0.694 -5.236 4.968 1.00 96.38 72 ARG A CA 1
ATOM 549 C C . ARG A 1 72 ? -0.384 -4.058 4.052 1.00 96.38 72 ARG A C 1
ATOM 551 O O . ARG A 1 72 ? 0.207 -4.245 2.989 1.00 96.38 72 ARG A O 1
ATOM 558 N N . VAL A 1 73 ? -0.750 -2.839 4.451 1.00 96.25 73 VAL A N 1
ATOM 559 C CA . VAL A 1 73 ? -0.390 -1.625 3.702 1.00 96.25 73 VAL A CA 1
ATOM 560 C C . V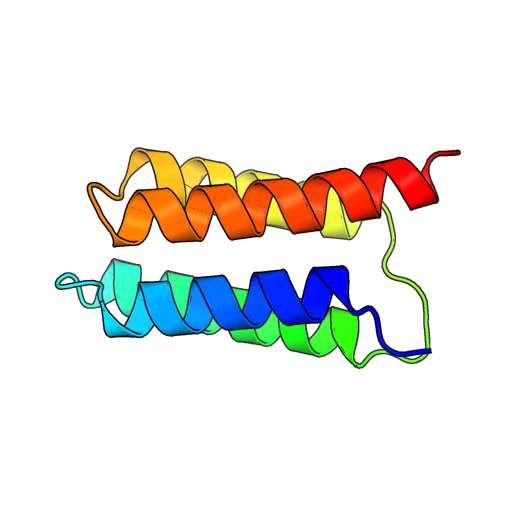AL A 1 73 ? 1.130 -1.448 3.662 1.00 96.25 73 VAL A C 1
ATOM 562 O O . VAL A 1 73 ? 1.664 -1.118 2.604 1.00 96.25 73 VAL A O 1
ATOM 565 N N . ASP A 1 74 ? 1.838 -1.720 4.762 1.00 97.00 74 ASP A N 1
ATOM 566 C CA . ASP A 1 74 ? 3.305 -1.710 4.802 1.00 97.00 74 ASP A CA 1
ATOM 567 C C . ASP A 1 74 ? 3.911 -2.782 3.882 1.00 97.00 74 ASP A C 1
ATOM 569 O O . ASP A 1 74 ? 4.825 -2.478 3.113 1.00 97.00 74 ASP A O 1
ATOM 573 N N . SER A 1 75 ? 3.367 -4.005 3.884 1.00 96.44 75 SER A N 1
ATOM 574 C CA . SER A 1 75 ? 3.782 -5.076 2.959 1.00 96.44 75 SER A CA 1
ATOM 575 C C . SER A 1 75 ? 3.624 -4.655 1.491 1.00 96.44 75 SER A C 1
ATOM 577 O O . SER A 1 75 ? 4.544 -4.794 0.675 1.00 96.44 75 SER A O 1
ATOM 579 N N . ALA A 1 76 ? 2.480 -4.060 1.142 1.00 96.31 76 ALA A N 1
ATOM 580 C CA . ALA A 1 76 ? 2.244 -3.532 -0.198 1.00 96.31 76 ALA A CA 1
ATOM 581 C C . ALA A 1 76 ? 3.221 -2.397 -0.551 1.00 96.31 76 ALA A C 1
ATOM 583 O O . ALA A 1 76 ? 3.737 -2.343 -1.671 1.00 96.31 76 ALA A O 1
ATOM 584 N N . LEU A 1 77 ? 3.511 -1.509 0.403 1.00 96.25 77 LEU A N 1
ATOM 585 C CA . LEU A 1 77 ? 4.448 -0.399 0.241 1.00 96.25 77 LEU A CA 1
ATOM 586 C C . LEU A 1 77 ? 5.871 -0.896 -0.035 1.00 96.25 77 LEU A C 1
ATOM 588 O O . LEU A 1 77 ? 6.531 -0.360 -0.927 1.00 96.25 77 LEU A O 1
ATOM 592 N N . GLU A 1 78 ? 6.329 -1.928 0.674 1.00 96.31 78 GLU A N 1
ATOM 593 C CA . GLU A 1 78 ? 7.633 -2.555 0.441 1.00 96.31 78 GLU A CA 1
ATOM 594 C C . GLU A 1 78 ? 7.726 -3.139 -0.975 1.00 96.31 78 GLU A C 1
ATOM 596 O O . GLU A 1 78 ? 8.635 -2.783 -1.725 1.00 96.31 78 GLU A O 1
ATOM 601 N N . ASN A 1 79 ? 6.731 -3.923 -1.399 1.00 96.00 79 ASN A N 1
ATOM 602 C CA . ASN A 1 79 ? 6.705 -4.531 -2.733 1.00 96.00 79 ASN A CA 1
ATOM 603 C C . ASN A 1 79 ? 6.747 -3.490 -3.869 1.0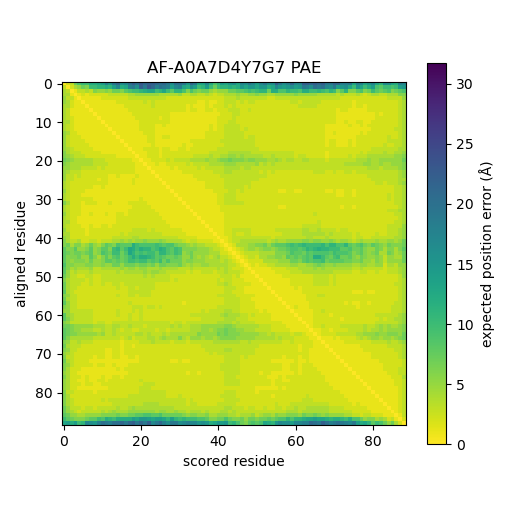0 96.00 79 ASN A C 1
ATOM 605 O O . ASN A 1 79 ? 7.507 -3.639 -4.831 1.00 96.00 79 ASN A O 1
ATOM 609 N N . VAL A 1 80 ? 5.954 -2.415 -3.768 1.00 94.19 80 VAL A N 1
ATOM 610 C CA . VAL A 1 80 ? 5.948 -1.333 -4.773 1.00 94.19 80 VAL A CA 1
ATOM 611 C C . VAL A 1 80 ? 7.275 -0.572 -4.764 1.00 94.19 80 VAL A C 1
ATOM 613 O O . VAL A 1 80 ? 7.767 -0.158 -5.818 1.00 94.19 80 VAL A O 1
ATOM 616 N N . ARG A 1 81 ? 7.881 -0.390 -3.586 1.00 93.69 81 ARG A N 1
ATOM 617 C CA . ARG A 1 81 ? 9.158 0.309 -3.443 1.00 93.69 81 ARG A CA 1
ATOM 618 C C . ARG A 1 81 ? 10.297 -0.477 -4.074 1.00 93.69 81 ARG A C 1
ATOM 620 O O . ARG A 1 81 ? 11.021 0.107 -4.877 1.00 93.69 81 ARG A O 1
ATOM 627 N N . GLU A 1 82 ? 10.415 -1.761 -3.749 1.00 92.94 82 GLU A N 1
ATOM 628 C CA . GLU A 1 82 ? 11.416 -2.643 -4.350 1.00 92.94 82 GLU A CA 1
ATOM 629 C C . GLU A 1 82 ? 11.268 -2.656 -5.866 1.00 92.94 82 GLU A C 1
ATOM 631 O O . GLU A 1 82 ? 12.247 -2.519 -6.597 1.00 92.94 82 GLU A O 1
ATOM 636 N N . ARG A 1 83 ? 10.025 -2.742 -6.357 1.00 91.25 83 ARG A N 1
ATOM 637 C CA . ARG A 1 83 ? 9.781 -2.731 -7.792 1.00 91.25 83 ARG A CA 1
ATOM 638 C C . ARG A 1 83 ? 10.278 -1.448 -8.457 1.00 91.25 83 ARG A C 1
ATOM 640 O O . ARG A 1 83 ? 10.884 -1.502 -9.523 1.00 91.25 83 ARG A O 1
ATOM 647 N N . ARG A 1 84 ? 10.037 -0.292 -7.839 1.00 91.25 84 ARG A N 1
ATOM 648 C CA . ARG A 1 84 ? 10.543 0.991 -8.339 1.00 91.25 84 ARG A CA 1
ATOM 649 C C . ARG A 1 84 ? 12.071 1.048 -8.308 1.00 91.25 84 ARG A C 1
ATOM 651 O O . ARG A 1 84 ? 12.662 1.595 -9.231 1.00 91.25 84 ARG A O 1
ATOM 658 N N . GLU A 1 85 ? 12.701 0.523 -7.259 1.00 90.25 85 GLU A N 1
ATOM 659 C CA . GLU A 1 85 ? 14.164 0.467 -7.145 1.00 90.25 85 GLU A CA 1
ATOM 660 C C . GLU A 1 85 ? 14.775 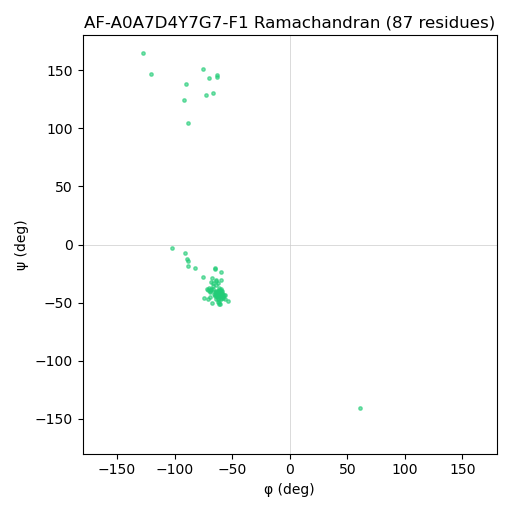-0.374 -8.276 1.00 90.25 85 GLU A C 1
ATOM 662 O O . GLU A 1 85 ? 15.726 0.075 -8.903 1.00 90.25 85 GLU A O 1
ATOM 667 N N . GLU A 1 86 ? 14.160 -1.499 -8.646 1.00 89.62 86 GLU A N 1
ATOM 668 C CA . GLU A 1 86 ? 14.593 -2.315 -9.793 1.00 89.62 86 GLU A CA 1
ATOM 669 C C . GLU A 1 86 ? 14.459 -1.630 -11.159 1.00 89.62 86 GLU A C 1
ATOM 671 O O . GLU A 1 86 ? 15.085 -2.062 -12.122 1.00 89.62 86 GLU A O 1
ATOM 676 N N . LEU A 1 87 ? 13.612 -0.606 -11.275 1.00 85.44 87 LEU A N 1
ATOM 677 C CA . LEU A 1 87 ? 13.464 0.184 -12.502 1.00 85.44 87 LEU A CA 1
ATOM 678 C C . LEU A 1 87 ? 14.439 1.358 -12.577 1.00 85.44 87 LEU A C 1
ATOM 680 O O . LEU A 1 87 ? 14.623 1.930 -13.650 1.00 85.44 87 LEU A O 1
ATOM 684 N N . ALA A 1 88 ? 15.010 1.749 -11.439 1.00 77.94 88 ALA A N 1
ATOM 685 C CA . ALA A 1 88 ? 15.960 2.847 -11.338 1.00 77.94 88 ALA A CA 1
ATOM 686 C C . ALA A 1 88 ? 17.426 2.396 -11.498 1.00 77.94 88 ALA A C 1
ATOM 688 O O . ALA A 1 88 ? 18.300 3.266 -11.554 1.00 77.94 88 ALA A O 1
ATOM 689 N N . ASP A 1 89 ? 17.677 1.082 -11.552 1.00 62.94 89 ASP A N 1
ATOM 690 C CA . ASP A 1 89 ? 19.001 0.449 -11.693 1.00 62.94 89 ASP A CA 1
ATOM 691 C C . ASP A 1 89 ? 19.380 0.169 -13.163 1.00 62.94 89 ASP A C 1
ATOM 693 O O . ASP A 1 89 ? 18.509 -0.284 -13.946 1.00 62.94 89 ASP A O 1
#

pLDDT: mean 92.0, std 7.49, range [52.81, 97.69]

Radius of gyration: 12.11 Å; Cα contacts (8 Å, |Δi|>4): 109; chains: 1; bounding box: 35×19×34 Å

Solvent-accessible surf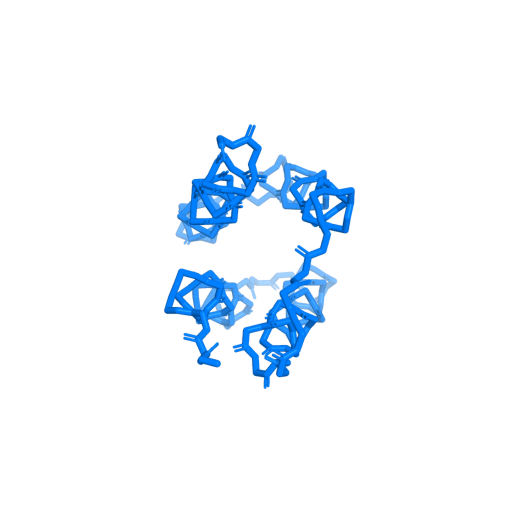ace area (backbone atoms only — not comparable to full-atom values): 4485 Å² total; per-residue (Å²): 107,70,38,66,46,34,39,50,20,15,50,32,21,42,53,20,19,75,66,40,88,47,70,67,57,18,49,54,31,38,58,49,16,53,53,35,36,51,52,16,68,32,82,62,81,75,52,60,68,60,47,48,57,52,47,52,55,39,51,55,48,34,79,76,41,66,67,78,33,20,56,24,34,50,52,19,41,49,30,46,48,54,54,37,52,66,70,74,106

Nearest PDB structures (foldseek):
  5l0j-assembly1_B  TM=4.637E-01  e=4.592E+00  Homo sapiens
  6yvc-assembly4_D  TM=3.496E-01  e=3.285E+00  Pseudomonas aeruginosa
  6mus-assembly1_B  TM=4.024E-01  e=5.740E+00  Thermococcus onnurineus